Protein AF-A0A957IMZ0-F1 (afdb_monomer_lite)

pLDDT: mean 87.08, std 8.41, range [56.41, 96.19]

Foldseek 3Di:
DVVCVCVVVVVVCVVVVVVVVLLQQQDDPVCSVVVVVVVVVVVVVVVVVCVVPVVCCQPVPQLQLLAPPHPCVVPCCVPQNSDPCSSVVVVVVVVVVVVVVVVVVLCVDCCSVCVSVVGHTPVVVVVVVVVVVVPPPPPPDDDDD

Sequence (145 aa):
WAASAFFGNLLIPIINGSNQAIWQAKVAPDVQGRVFSVRRLIAWAVIPLANLLVIPLTDGWLEPAMREGGSLVNLFSWLVGNGPGAGIGILFVFCGMIASLVGLSGYLFAVIRNAETILPDHDELEQVQETAVADAPTESEPVPA

Structure (mmCIF, N/CA/C/O backbone):
data_AF-A0A957IMZ0-F1
#
_entry.id   AF-A0A957IMZ0-F1
#
loop_
_atom_site.group_PDB
_atom_site.id
_atom_site.type_symbol
_atom_site.label_atom_id
_atom_site.label_alt_id
_atom_site.label_comp_id
_atom_site.label_asym_id
_atom_site.label_entity_id
_atom_site.label_seq_id
_atom_site.pdbx_PDB_ins_code
_atom_site.Cartn_x
_atom_site.Cartn_y
_atom_site.Cartn_z
_atom_site.occupancy
_atom_site.B_iso_or_equiv
_atom_site.auth_seq_id
_atom_site.auth_comp_id
_atom_site.auth_asym_id
_atom_site.auth_atom_id
_atom_site.pdbx_PDB_model_num
ATOM 1 N N . TRP A 1 1 ? 2.169 15.137 -16.277 1.00 75.81 1 TRP A N 1
ATOM 2 C CA . TRP A 1 1 ? 2.790 14.747 -14.993 1.00 75.81 1 TRP A CA 1
ATOM 3 C C . TRP A 1 1 ? 2.184 15.490 -13.799 1.00 75.81 1 TRP A C 1
ATOM 5 O O . TRP A 1 1 ? 1.635 14.822 -12.936 1.00 75.81 1 TRP A O 1
ATOM 15 N N . ALA A 1 2 ? 2.168 16.832 -13.772 1.00 90.75 2 ALA A N 1
ATOM 16 C CA . ALA A 1 2 ? 1.652 17.609 -12.629 1.00 90.75 2 ALA A CA 1
ATOM 17 C C . ALA A 1 2 ? 0.210 17.259 -12.201 1.00 90.75 2 ALA A C 1
ATOM 19 O O . ALA A 1 2 ? -0.027 17.035 -11.021 1.00 90.75 2 ALA A O 1
ATOM 20 N N . ALA A 1 3 ? -0.734 17.126 -13.142 1.00 90.69 3 ALA A N 1
ATOM 21 C CA . ALA A 1 3 ? -2.108 16.719 -12.819 1.00 90.69 3 ALA A CA 1
ATOM 22 C C . ALA A 1 3 ? -2.170 15.324 -12.165 1.00 90.69 3 ALA A C 1
ATOM 24 O O . ALA A 1 3 ? -2.820 15.148 -11.143 1.00 90.69 3 ALA A O 1
ATOM 25 N N . SER A 1 4 ? -1.434 14.346 -12.704 1.00 85.50 4 SER A N 1
ATOM 26 C CA . SER A 1 4 ? -1.349 12.998 -12.122 1.00 85.50 4 SER A CA 1
ATOM 27 C C . SER A 1 4 ? -0.747 13.019 -10.718 1.00 85.50 4 SER A C 1
ATOM 29 O O . SER A 1 4 ? -1.244 12.326 -9.836 1.00 85.50 4 SER A O 1
ATOM 31 N N . ALA A 1 5 ? 0.301 13.818 -10.499 1.00 88.06 5 ALA A N 1
ATOM 32 C CA . ALA A 1 5 ? 0.910 13.979 -9.184 1.00 88.06 5 ALA A CA 1
ATOM 33 C C . ALA A 1 5 ? -0.056 14.651 -8.196 1.00 88.06 5 ALA A C 1
ATOM 35 O O . ALA A 1 5 ? -0.158 14.205 -7.056 1.00 88.06 5 ALA A O 1
ATOM 36 N N . PHE A 1 6 ? -0.801 15.669 -8.638 1.00 91.81 6 PHE A N 1
ATOM 37 C CA . PHE A 1 6 ? -1.812 16.349 -7.832 1.00 91.81 6 PHE A CA 1
ATOM 38 C C . PHE A 1 6 ? -2.916 15.385 -7.393 1.00 91.81 6 PHE A C 1
ATOM 40 O O . PHE A 1 6 ? -3.117 15.204 -6.197 1.00 91.81 6 PHE A O 1
ATOM 47 N N . PHE A 1 7 ? -3.581 14.709 -8.335 1.00 88.88 7 PHE A N 1
ATOM 48 C CA . PHE A 1 7 ? -4.665 13.781 -8.002 1.00 88.88 7 PHE A CA 1
ATOM 49 C C . PHE A 1 7 ? -4.175 12.577 -7.193 1.00 88.88 7 PHE A C 1
ATOM 51 O O . PHE A 1 7 ? -4.846 12.170 -6.248 1.00 88.88 7 PHE A O 1
ATOM 58 N N . GLY A 1 8 ? -2.985 12.051 -7.500 1.00 85.31 8 GLY A N 1
ATOM 59 C CA . GLY A 1 8 ? -2.383 10.963 -6.729 1.00 85.31 8 GLY A CA 1
ATOM 60 C C . GLY A 1 8 ? -2.105 11.347 -5.273 1.00 85.31 8 GLY A C 1
ATOM 61 O O . GLY A 1 8 ? -2.368 10.555 -4.373 1.00 85.31 8 GLY A O 1
ATOM 62 N N . ASN A 1 9 ? -1.632 12.571 -5.019 1.00 90.88 9 ASN A N 1
ATOM 63 C CA . ASN A 1 9 ? -1.333 13.033 -3.661 1.00 90.88 9 ASN A CA 1
ATOM 64 C C . ASN A 1 9 ? -2.552 13.592 -2.918 1.00 90.88 9 ASN A C 1
ATOM 66 O O . ASN A 1 9 ? -2.576 13.536 -1.693 1.00 90.88 9 ASN A O 1
ATOM 70 N N . LEU A 1 10 ? -3.572 14.087 -3.622 1.00 93.38 10 LEU A N 1
ATOM 71 C CA . LEU A 1 10 ? -4.793 14.626 -3.013 1.00 93.38 10 LEU A CA 1
ATOM 72 C C . LEU A 1 10 ? -5.558 13.565 -2.208 1.00 93.38 10 LEU A C 1
ATOM 74 O O . LEU A 1 10 ? -6.152 13.873 -1.178 1.00 93.38 10 LEU A O 1
ATOM 78 N N . LEU A 1 11 ? -5.531 12.310 -2.663 1.00 89.25 11 LEU A N 1
ATOM 79 C CA . LEU A 1 11 ? -6.255 11.213 -2.020 1.00 89.25 11 LEU A CA 1
ATOM 80 C C . LEU A 1 11 ? -5.576 10.716 -0.737 1.00 89.25 11 LEU A C 1
ATOM 82 O O . LEU A 1 11 ? -6.252 10.203 0.153 1.00 89.25 11 LEU A O 1
ATOM 86 N N . ILE A 1 12 ? -4.257 10.889 -0.609 1.00 90.00 12 ILE A N 1
ATOM 87 C CA . ILE A 1 12 ? -3.482 10.346 0.514 1.00 90.00 12 ILE A CA 1
ATOM 88 C C . ILE A 1 12 ? -3.948 10.924 1.867 1.00 90.00 12 ILE A C 1
ATOM 90 O O . ILE A 1 12 ? -4.218 10.133 2.774 1.00 90.00 12 ILE A O 1
ATOM 94 N N . PRO A 1 13 ? -4.098 12.255 2.047 1.00 91.94 13 PRO A N 1
ATOM 95 C CA . PRO A 1 13 ? -4.614 12.827 3.289 1.00 91.94 13 PRO A CA 1
ATOM 96 C C . PRO A 1 13 ? -6.032 12.372 3.626 1.00 91.94 13 PRO A C 1
ATOM 98 O O . PRO A 1 13 ? -6.312 12.120 4.792 1.00 91.94 13 PRO A O 1
ATOM 101 N N . ILE A 1 14 ? -6.905 12.236 2.622 1.00 92.12 14 ILE A N 1
ATOM 102 C CA . ILE A 1 14 ? -8.298 11.810 2.820 1.00 92.12 14 ILE A CA 1
ATOM 103 C C . ILE A 1 14 ? -8.318 10.385 3.377 1.00 92.12 14 ILE A C 1
ATOM 105 O O . ILE A 1 14 ? -8.883 10.142 4.440 1.00 92.12 14 ILE A O 1
ATOM 109 N N . ILE A 1 15 ? -7.614 9.463 2.715 1.00 90.06 15 ILE A N 1
ATOM 110 C CA . ILE A 1 15 ? -7.517 8.061 3.139 1.00 90.06 15 ILE A CA 1
ATOM 111 C C . ILE A 1 15 ? -6.906 7.965 4.541 1.00 90.06 15 ILE A C 1
ATOM 113 O O . ILE A 1 15 ? -7.432 7.267 5.407 1.00 90.06 15 ILE A O 1
ATOM 117 N N . ASN A 1 16 ? -5.806 8.679 4.790 1.00 91.06 16 ASN A N 1
ATOM 118 C CA . ASN A 1 16 ? -5.127 8.638 6.082 1.00 91.06 16 ASN A CA 1
ATOM 119 C C . ASN A 1 16 ? -5.953 9.278 7.204 1.00 91.06 16 ASN A C 1
ATOM 121 O O . ASN A 1 16 ? -5.904 8.792 8.332 1.00 91.06 16 ASN A O 1
ATOM 125 N N . GLY A 1 17 ? -6.702 10.343 6.916 1.00 93.12 17 GLY A N 1
ATOM 126 C CA . GLY A 1 17 ? -7.595 11.006 7.863 1.00 93.12 17 GLY A CA 1
ATOM 127 C C . GLY A 1 17 ? -8.751 10.100 8.271 1.00 93.12 17 GLY A C 1
ATOM 128 O O . GLY A 1 17 ? -8.908 9.820 9.456 1.00 93.12 17 GLY A O 1
ATOM 129 N N . SER A 1 18 ? -9.488 9.557 7.297 1.00 92.38 18 SER A N 1
ATOM 130 C CA . SER A 1 18 ? -10.587 8.618 7.555 1.00 92.38 18 SER A CA 1
ATOM 131 C C . SER A 1 18 ? -10.109 7.377 8.307 1.00 92.38 18 SER A C 1
ATOM 133 O O . SER A 1 18 ? -10.706 6.982 9.303 1.00 92.38 18 SER A O 1
ATOM 135 N N . ASN A 1 19 ? -8.981 6.794 7.892 1.00 90.44 19 ASN A N 1
ATOM 136 C CA . ASN A 1 19 ? -8.404 5.638 8.571 1.00 90.44 19 ASN A CA 1
ATOM 137 C C . ASN A 1 19 ? -7.974 5.986 10.008 1.00 90.44 19 ASN A C 1
ATOM 139 O O . ASN A 1 19 ? -8.129 5.178 10.911 1.00 90.44 19 ASN A O 1
ATOM 143 N N . GLN A 1 20 ? -7.439 7.181 10.270 1.00 91.56 20 GLN A N 1
ATOM 144 C CA . GLN A 1 20 ? -7.137 7.586 11.647 1.00 91.56 20 GLN A CA 1
ATOM 145 C C . GLN A 1 20 ? -8.400 7.751 12.497 1.00 91.56 20 GLN A C 1
ATOM 147 O O . GLN A 1 20 ? -8.417 7.233 13.609 1.00 91.56 20 GLN A O 1
ATOM 152 N N . ALA A 1 21 ? -9.447 8.389 11.967 1.00 92.25 21 ALA A N 1
ATOM 153 C CA . ALA A 1 21 ? -10.706 8.591 12.681 1.00 92.25 21 ALA A CA 1
ATOM 154 C C . ALA A 1 21 ? -11.373 7.260 13.068 1.00 92.25 21 ALA A C 1
ATOM 156 O O . ALA A 1 21 ? -11.718 7.073 14.230 1.00 92.25 21 ALA A O 1
ATOM 157 N N . ILE A 1 22 ? -11.453 6.300 12.138 1.00 90.06 22 ILE A N 1
ATOM 158 C CA . ILE A 1 22 ? -12.008 4.962 12.411 1.00 90.06 22 ILE A CA 1
ATOM 159 C C . ILE A 1 22 ? -11.239 4.283 13.550 1.00 90.06 22 ILE A C 1
ATOM 161 O O . ILE A 1 22 ? -11.831 3.783 14.500 1.00 90.06 22 ILE A O 1
ATOM 165 N N . TRP A 1 23 ? -9.904 4.282 13.493 1.00 89.25 23 TRP A N 1
ATOM 166 C CA . TRP A 1 23 ? -9.101 3.655 14.545 1.00 89.25 23 TRP A CA 1
ATOM 167 C C . TRP A 1 23 ? -9.232 4.360 15.899 1.00 89.25 23 TRP A C 1
ATOM 169 O O . TRP A 1 23 ? -9.151 3.690 16.921 1.00 89.25 23 TRP A O 1
ATOM 179 N N . GLN A 1 24 ? -9.430 5.678 15.926 1.00 90.81 24 GLN A N 1
ATOM 180 C CA . GLN A 1 24 ? -9.683 6.409 17.171 1.00 90.81 24 GLN A CA 1
ATOM 181 C C . GLN A 1 24 ? -11.064 6.088 17.752 1.00 90.81 24 GLN A C 1
ATOM 183 O O . GLN A 1 24 ? -11.168 5.913 18.959 1.00 90.81 24 GLN A O 1
ATOM 188 N N . ALA A 1 25 ? -12.093 5.949 16.912 1.00 90.00 25 ALA A N 1
ATOM 189 C CA . ALA A 1 25 ? -13.445 5.601 17.351 1.00 90.00 25 ALA A CA 1
ATOM 190 C C . ALA A 1 25 ? -13.552 4.157 17.879 1.00 90.00 25 ALA A C 1
ATOM 192 O O . ALA A 1 25 ? -14.295 3.885 18.819 1.00 90.00 25 ALA A O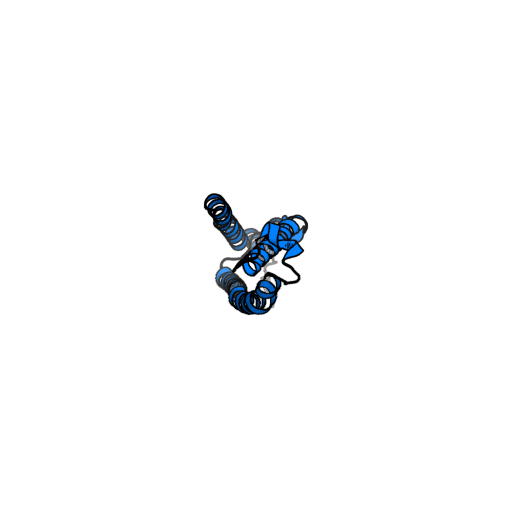 1
ATOM 193 N N . LYS A 1 26 ? -12.779 3.220 17.316 1.00 87.94 26 LYS A N 1
ATOM 194 C CA . LYS A 1 26 ? -12.850 1.796 17.693 1.00 87.94 26 LYS A CA 1
ATOM 195 C C . LYS A 1 26 ? -11.909 1.375 18.824 1.00 87.94 26 LYS A C 1
ATOM 197 O O . LYS A 1 26 ? -12.057 0.276 19.348 1.00 87.94 26 LYS A O 1
ATOM 202 N N . VAL A 1 27 ? -10.905 2.179 19.173 1.00 89.25 27 VAL A N 1
ATOM 203 C CA . VAL A 1 27 ? -9.889 1.798 20.167 1.00 89.25 27 VAL A CA 1
ATOM 204 C C . VAL A 1 27 ? -10.040 2.637 21.425 1.00 89.25 27 VAL A C 1
ATOM 206 O O . VAL A 1 27 ? -9.888 3.857 21.371 1.00 89.25 27 VAL A O 1
ATOM 209 N N . ALA A 1 28 ? 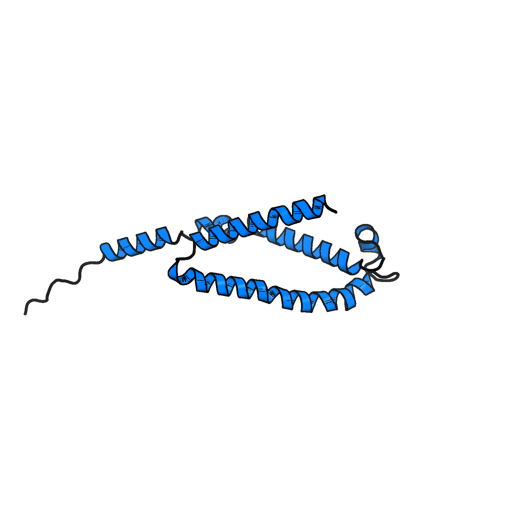-10.243 1.963 22.557 1.00 88.62 28 ALA A N 1
ATOM 210 C CA . ALA A 1 28 ? -10.366 2.601 23.861 1.00 88.62 28 ALA A CA 1
ATOM 211 C C . ALA A 1 28 ? -9.124 3.461 24.207 1.00 88.62 28 ALA A C 1
ATOM 213 O O . ALA A 1 28 ? -7.990 3.039 23.924 1.00 88.62 28 ALA A O 1
ATOM 214 N N . PRO A 1 29 ? -9.305 4.666 24.789 1.00 88.12 29 PRO A N 1
ATOM 215 C CA . PRO A 1 29 ? -8.236 5.646 25.006 1.00 88.12 29 PRO A CA 1
ATOM 216 C C . PRO A 1 29 ? -7.026 5.115 25.785 1.00 88.12 29 PRO A C 1
ATOM 218 O O . PRO A 1 29 ? -5.890 5.512 25.516 1.00 88.12 29 PRO A O 1
ATOM 221 N N . ASP A 1 30 ? -7.251 4.190 26.714 1.00 89.94 30 ASP A N 1
ATOM 222 C CA . ASP A 1 30 ? -6.245 3.579 27.586 1.00 89.94 30 ASP A CA 1
ATOM 223 C C . ASP A 1 30 ? -5.229 2.701 26.828 1.00 89.94 30 ASP A C 1
ATOM 225 O O . ASP A 1 30 ? -4.057 2.616 27.212 1.00 89.94 30 ASP A O 1
ATOM 229 N N . VAL A 1 31 ? -5.634 2.094 25.707 1.00 91.12 31 VAL A N 1
ATOM 230 C CA . VAL A 1 31 ? -4.776 1.220 24.886 1.00 91.12 31 VAL A CA 1
ATOM 231 C C . VAL A 1 31 ? -4.368 1.823 23.542 1.00 91.12 31 VAL A C 1
ATOM 233 O O . VAL A 1 31 ? -3.529 1.232 22.847 1.00 91.12 31 VAL A O 1
ATOM 236 N N . GLN A 1 32 ? -4.865 3.012 23.184 1.00 88.62 32 GLN A N 1
ATOM 237 C CA . GLN A 1 32 ? -4.558 3.669 21.904 1.00 88.62 32 GLN A CA 1
ATOM 238 C C . GLN A 1 32 ? -3.050 3.751 21.638 1.00 88.62 32 GLN A C 1
ATOM 240 O O . GLN A 1 32 ? -2.586 3.320 20.579 1.00 88.62 32 GLN A O 1
ATOM 245 N N . GLY A 1 33 ? -2.252 4.208 22.609 1.00 92.75 33 GLY A N 1
ATOM 246 C CA . GLY A 1 33 ? -0.800 4.344 22.440 1.00 92.75 33 GLY A CA 1
ATOM 247 C C . GLY A 1 33 ? -0.109 3.043 22.005 1.00 92.75 33 GLY A C 1
ATOM 248 O O . GLY A 1 33 ? 0.775 3.063 21.143 1.00 92.75 33 GLY A O 1
ATOM 249 N N . ARG A 1 34 ? -0.553 1.892 22.526 1.00 94.88 34 ARG A N 1
ATOM 250 C CA . ARG A 1 34 ? -0.016 0.567 22.168 1.00 94.88 34 ARG A CA 1
ATOM 251 C C . ARG A 1 34 ? -0.472 0.142 20.774 1.00 94.88 34 ARG A C 1
ATOM 253 O O . ARG A 1 34 ? 0.360 -0.278 19.969 1.00 94.88 34 ARG A O 1
ATOM 260 N N . VAL A 1 35 ? -1.761 0.294 20.471 1.00 92.81 35 VAL A N 1
ATOM 261 C CA . VAL A 1 35 ? -2.344 -0.096 19.176 1.00 92.81 35 VAL A CA 1
ATOM 262 C C . VAL A 1 35 ? -1.741 0.717 18.028 1.00 92.81 35 VAL A C 1
ATOM 264 O O . VAL A 1 35 ? -1.273 0.143 17.040 1.00 92.81 35 VAL A O 1
ATOM 267 N N . PHE A 1 36 ? -1.659 2.042 18.172 1.00 93.12 36 PHE A N 1
ATOM 268 C CA . PHE A 1 36 ? -1.066 2.908 17.151 1.00 93.12 36 PHE A CA 1
ATOM 269 C C . PHE A 1 36 ? 0.431 2.641 16.962 1.00 93.12 36 PHE A C 1
ATOM 271 O O . PHE A 1 36 ? 0.900 2.635 15.822 1.00 93.12 36 PHE A O 1
ATOM 278 N N . SER A 1 37 ? 1.175 2.354 18.035 1.00 95.06 37 SER A N 1
ATOM 279 C CA . SER A 1 37 ? 2.608 2.034 17.944 1.00 95.06 37 SER A CA 1
ATOM 280 C C . SER A 1 37 ? 2.865 0.740 17.170 1.00 95.06 37 SER A C 1
ATOM 282 O O . SER A 1 37 ? 3.712 0.720 16.276 1.00 95.06 37 SER A O 1
ATOM 284 N N . VAL A 1 38 ? 2.104 -0.326 17.444 1.00 95.94 38 VAL A N 1
ATOM 285 C CA . VAL A 1 38 ? 2.223 -1.601 16.714 1.00 95.94 38 VAL A CA 1
ATOM 286 C C . VAL A 1 38 ? 1.833 -1.425 15.248 1.00 95.94 38 VAL A C 1
ATOM 288 O O . VAL A 1 38 ? 2.573 -1.843 14.358 1.00 95.94 38 VAL A O 1
ATOM 291 N N . ARG A 1 39 ? 0.719 -0.736 14.973 1.00 93.25 39 ARG A N 1
ATOM 292 C CA . ARG A 1 39 ? 0.291 -0.423 13.603 1.00 93.25 39 ARG A CA 1
ATOM 293 C C . ARG A 1 39 ? 1.371 0.344 12.837 1.00 93.25 39 ARG A C 1
ATOM 295 O O . ARG A 1 39 ? 1.655 0.027 11.682 1.00 93.25 39 ARG A O 1
ATOM 302 N N . ARG A 1 40 ? 1.978 1.349 13.474 1.00 93.38 40 ARG A N 1
ATOM 303 C CA . ARG A 1 40 ? 3.059 2.152 12.892 1.00 93.38 40 ARG A CA 1
ATOM 304 C C . ARG A 1 40 ? 4.285 1.297 12.592 1.00 93.38 40 ARG A C 1
ATOM 306 O O . ARG A 1 40 ? 4.823 1.406 11.494 1.00 93.38 40 ARG A O 1
ATOM 313 N N . LEU A 1 41 ? 4.689 0.447 13.535 1.00 96.19 41 LEU A N 1
ATOM 314 C CA . LEU A 1 41 ? 5.821 -0.462 13.376 1.00 96.19 41 LEU A CA 1
ATOM 315 C C . LEU A 1 41 ? 5.619 -1.389 12.176 1.00 96.19 41 LEU A C 1
ATOM 317 O O . LEU A 1 41 ? 6.503 -1.475 11.329 1.00 96.19 41 LEU A O 1
ATOM 321 N N . ILE A 1 42 ? 4.446 -2.020 12.067 1.00 94.50 42 ILE A N 1
ATOM 322 C CA . ILE A 1 42 ? 4.111 -2.896 10.936 1.00 94.50 42 ILE A C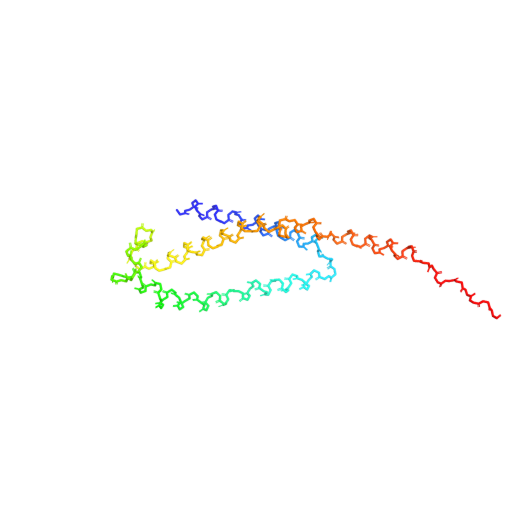A 1
ATOM 323 C C . ILE A 1 42 ? 4.191 -2.113 9.624 1.00 94.50 42 ILE A C 1
ATOM 325 O O . ILE A 1 42 ? 4.861 -2.551 8.694 1.00 94.50 42 ILE A O 1
ATOM 329 N N . ALA A 1 43 ? 3.572 -0.930 9.556 1.00 91.94 43 ALA A N 1
ATOM 330 C CA . ALA A 1 43 ? 3.593 -0.105 8.349 1.00 91.94 43 ALA A CA 1
ATOM 331 C C . ALA A 1 43 ? 5.021 0.289 7.929 1.00 91.94 43 ALA A C 1
ATOM 333 O O . ALA A 1 43 ? 5.341 0.293 6.742 1.00 91.94 43 ALA A O 1
ATOM 334 N N . TRP A 1 44 ? 5.891 0.603 8.889 1.00 94.25 44 TRP A N 1
ATOM 335 C CA . TRP A 1 44 ? 7.266 1.026 8.613 1.00 94.25 44 TRP A CA 1
ATOM 336 C C . TRP A 1 44 ? 8.192 -0.147 8.293 1.00 94.25 44 TRP A C 1
ATOM 338 O O . TRP A 1 44 ? 9.106 0.020 7.491 1.00 94.25 44 TRP A O 1
ATOM 348 N N . ALA A 1 45 ? 7.934 -1.336 8.841 1.00 95.38 45 ALA A N 1
ATOM 349 C CA . ALA A 1 45 ? 8.686 -2.551 8.532 1.00 95.38 45 ALA A CA 1
ATOM 350 C C . ALA A 1 45 ? 8.526 -2.996 7.066 1.00 95.38 45 ALA A C 1
ATOM 352 O O . ALA A 1 45 ? 9.413 -3.650 6.521 1.00 95.38 45 ALA A O 1
ATOM 353 N N . VAL A 1 46 ? 7.439 -2.599 6.397 1.00 95.00 46 VAL A N 1
ATOM 354 C CA . VAL A 1 46 ? 7.221 -2.894 4.972 1.00 95.00 46 VAL A CA 1
ATOM 355 C C . VAL A 1 46 ? 8.208 -2.142 4.072 1.00 95.00 46 VAL A C 1
ATOM 357 O O . VAL A 1 46 ? 8.610 -2.677 3.045 1.00 95.00 46 VAL A O 1
ATOM 360 N N . ILE A 1 47 ? 8.651 -0.938 4.451 1.00 93.75 47 ILE A N 1
ATOM 361 C CA . ILE A 1 47 ? 9.561 -0.112 3.636 1.00 93.75 47 ILE A CA 1
ATOM 362 C C . ILE A 1 47 ? 10.905 -0.813 3.358 1.00 93.75 47 ILE A C 1
ATOM 364 O O . ILE A 1 47 ? 11.262 -0.949 2.186 1.00 93.75 47 ILE A O 1
ATOM 368 N N . PRO A 1 48 ? 11.671 -1.280 4.366 1.00 95.06 48 PRO A N 1
ATOM 369 C CA . PRO A 1 48 ? 12.934 -1.964 4.106 1.00 95.06 48 PRO A CA 1
ATOM 370 C C . PRO A 1 48 ? 12.736 -3.275 3.340 1.00 95.06 48 PRO A C 1
ATOM 372 O O . PRO A 1 48 ? 13.557 -3.592 2.486 1.00 95.06 48 PRO A O 1
ATOM 375 N N . LEU A 1 49 ? 11.640 -4.004 3.580 1.00 95.38 49 LEU A N 1
ATOM 376 C CA . LEU A 1 49 ? 11.311 -5.215 2.820 1.00 95.38 49 LEU A CA 1
ATOM 377 C C . LEU A 1 49 ? 11.046 -4.901 1.345 1.00 95.38 49 LEU A C 1
ATOM 379 O O . LEU A 1 49 ? 11.577 -5.577 0.467 1.00 95.38 49 LEU A O 1
ATOM 383 N N . ALA A 1 50 ? 10.272 -3.851 1.068 1.00 93.50 50 ALA A N 1
ATOM 384 C CA . ALA A 1 50 ? 10.020 -3.391 -0.289 1.00 93.50 50 ALA A CA 1
ATOM 385 C C . ALA A 1 50 ? 11.330 -2.988 -0.976 1.00 93.50 50 ALA A C 1
ATOM 387 O O . ALA A 1 50 ? 11.597 -3.454 -2.077 1.00 93.50 50 ALA A O 1
ATOM 388 N N . ASN A 1 51 ? 12.186 -2.209 -0.312 1.00 92.38 51 ASN A N 1
ATOM 389 C CA . ASN A 1 51 ? 13.479 -1.805 -0.872 1.00 92.38 51 ASN A CA 1
ATOM 390 C C . ASN A 1 51 ? 14.397 -3.004 -1.149 1.00 92.38 51 ASN A C 1
ATOM 392 O O . ASN A 1 51 ? 15.045 -3.046 -2.194 1.00 92.38 51 ASN A O 1
ATOM 396 N N . LEU A 1 52 ? 14.420 -3.993 -0.249 1.00 95.12 52 LEU A N 1
ATOM 397 C CA . LEU A 1 52 ? 15.209 -5.214 -0.416 1.00 95.12 52 LEU A CA 1
ATOM 398 C C . LEU A 1 52 ? 14.770 -6.024 -1.643 1.00 95.12 52 LEU A C 1
ATOM 400 O O . LEU A 1 52 ? 15.609 -6.645 -2.286 1.00 95.12 52 LEU A O 1
ATOM 404 N N . LEU A 1 53 ? 13.476 -6.019 -1.968 1.00 93.81 53 LEU A N 1
ATOM 405 C CA . LEU A 1 53 ? 12.928 -6.739 -3.120 1.00 93.81 53 LEU A CA 1
ATOM 406 C C . LEU A 1 53 ? 13.011 -5.931 -4.417 1.00 93.81 53 LEU A C 1
ATOM 408 O O . LEU A 1 53 ? 13.318 -6.491 -5.466 1.00 93.81 53 LEU A O 1
ATOM 412 N N . VAL A 1 54 ? 12.740 -4.627 -4.358 1.00 93.69 54 VAL A N 1
ATOM 413 C CA . VAL A 1 54 ? 12.645 -3.762 -5.539 1.00 93.69 54 VAL A CA 1
ATOM 414 C C . VAL A 1 54 ? 13.988 -3.647 -6.246 1.00 93.69 54 VAL A C 1
ATOM 416 O O . VAL A 1 54 ? 14.027 -3.869 -7.446 1.00 93.69 54 VAL A O 1
ATOM 419 N N . ILE A 1 55 ? 15.078 -3.371 -5.526 1.00 91.50 55 ILE A N 1
ATOM 420 C CA . ILE A 1 55 ? 16.404 -3.144 -6.127 1.00 91.50 55 ILE A CA 1
ATOM 421 C C . ILE A 1 55 ? 16.890 -4.343 -6.969 1.00 91.50 55 ILE A C 1
ATOM 423 O O . ILE A 1 55 ? 17.189 -4.161 -8.150 1.00 91.50 55 ILE A O 1
ATOM 427 N N . PRO A 1 56 ? 16.956 -5.584 -6.442 1.00 93.00 56 PRO A N 1
ATOM 428 C CA . PRO A 1 56 ? 17.390 -6.722 -7.252 1.00 93.00 56 PRO A CA 1
ATOM 429 C C . PRO A 1 56 ? 16.396 -7.055 -8.370 1.00 93.00 56 PRO A C 1
ATOM 431 O O . PRO A 1 56 ? 16.810 -7.511 -9.436 1.00 93.00 56 PRO A O 1
ATOM 434 N N . LEU A 1 57 ? 15.097 -6.818 -8.159 1.00 93.25 57 LEU A N 1
ATOM 435 C CA . LEU A 1 57 ? 14.078 -7.048 -9.179 1.00 93.25 57 LEU A CA 1
ATOM 436 C C . LEU A 1 57 ? 14.214 -6.064 -10.349 1.00 93.25 57 LEU A C 1
ATOM 438 O O . LEU A 1 57 ? 14.114 -6.482 -11.505 1.00 93.25 57 LEU A O 1
ATOM 442 N N . THR A 1 58 ? 14.451 -4.778 -10.069 1.00 92.25 58 THR A N 1
ATOM 443 C CA . THR A 1 58 ? 14.637 -3.756 -11.103 1.00 92.25 58 THR A CA 1
ATOM 444 C C . THR A 1 58 ? 15.942 -3.976 -11.840 1.00 92.25 58 THR A C 1
ATOM 446 O O . THR A 1 58 ? 15.924 -4.180 -13.052 1.00 92.25 58 THR A O 1
ATOM 449 N N . ASP A 1 59 ? 17.059 -4.012 -11.121 1.00 90.06 59 ASP A N 1
ATOM 450 C CA . ASP A 1 59 ? 18.385 -3.945 -11.735 1.00 90.06 59 ASP A CA 1
ATOM 451 C C . ASP A 1 59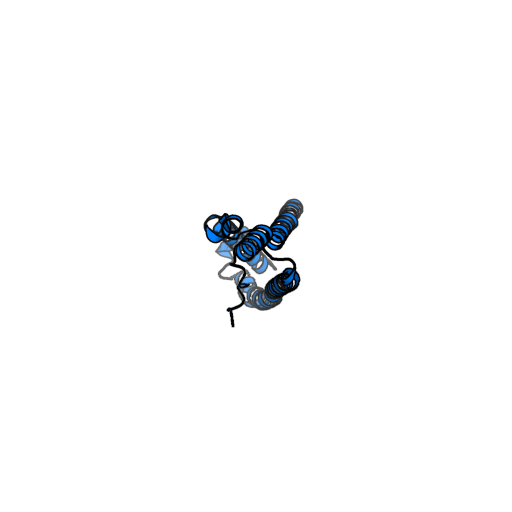 ? 18.817 -5.303 -12.304 1.00 90.06 59 ASP A C 1
ATOM 453 O O . ASP A 1 59 ? 19.535 -5.370 -13.303 1.00 90.06 59 ASP A O 1
ATOM 457 N N . GLY A 1 60 ? 18.363 -6.395 -11.681 1.00 88.81 60 GLY A N 1
ATOM 458 C CA . GLY A 1 60 ? 18.740 -7.757 -12.043 1.00 88.81 60 GLY A CA 1
ATOM 459 C C . GLY A 1 60 ? 17.834 -8.421 -13.078 1.00 88.81 60 GLY A C 1
ATOM 460 O O . GLY A 1 60 ? 18.313 -9.268 -13.830 1.00 88.81 60 GLY A O 1
ATOM 461 N N . TRP A 1 61 ? 16.545 -8.063 -13.144 1.00 90.44 61 TRP A N 1
ATOM 462 C CA . TRP A 1 61 ? 15.584 -8.758 -14.012 1.00 90.44 61 TRP A CA 1
ATOM 463 C C . TRP A 1 61 ? 14.810 -7.832 -14.949 1.00 90.44 61 TRP A C 1
ATOM 465 O O . TRP A 1 61 ? 14.872 -8.023 -16.164 1.00 90.44 61 TRP A O 1
ATOM 475 N N . LEU A 1 62 ? 14.117 -6.819 -14.422 1.00 93.06 62 LEU A N 1
ATOM 476 C CA . LEU A 1 62 ? 13.240 -5.967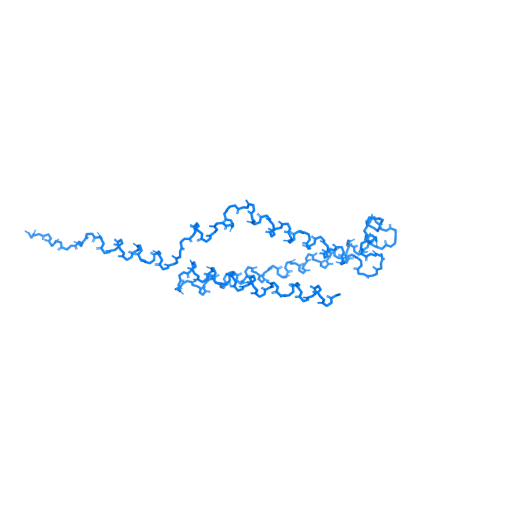 -15.232 1.00 93.06 62 LEU A CA 1
ATOM 477 C C . LEU A 1 62 ? 14.016 -5.104 -16.225 1.00 93.06 62 LEU A C 1
ATOM 479 O O . LEU A 1 62 ? 13.647 -5.035 -17.395 1.00 93.06 62 LEU A O 1
ATOM 483 N N . GLU A 1 63 ? 15.090 -4.460 -15.776 1.00 91.94 63 GLU A N 1
ATOM 484 C CA . GLU A 1 63 ? 15.874 -3.567 -16.621 1.00 91.94 63 GLU A CA 1
ATOM 485 C C . GLU A 1 63 ? 16.595 -4.337 -17.744 1.00 91.94 63 GLU A C 1
ATOM 487 O O . GLU A 1 63 ? 16.464 -3.938 -18.902 1.00 91.94 63 GLU A O 1
ATOM 492 N N . PRO A 1 64 ? 17.268 -5.483 -17.494 1.00 90.56 64 PRO A N 1
ATOM 493 C CA . PRO A 1 64 ? 17.811 -6.312 -18.571 1.00 90.56 64 PRO A CA 1
ATOM 494 C C . PRO A 1 64 ? 16.741 -6.865 -19.520 1.00 90.56 64 PRO A C 1
ATOM 496 O O . PRO A 1 64 ? 16.963 -6.900 -20.728 1.00 90.56 64 PRO A O 1
ATOM 499 N N . ALA A 1 65 ? 15.572 -7.265 -19.005 1.00 90.38 65 ALA A N 1
ATOM 500 C CA . ALA A 1 65 ? 14.483 -7.797 -19.827 1.00 90.38 65 ALA A CA 1
ATOM 501 C C . ALA A 1 65 ? 13.832 -6.744 -20.745 1.00 90.38 65 ALA A C 1
ATOM 503 O O . ALA A 1 65 ? 13.182 -7.118 -21.726 1.00 90.38 65 ALA A O 1
ATOM 504 N N . MET A 1 66 ? 14.023 -5.457 -20.435 1.00 92.69 66 MET A N 1
ATOM 505 C CA . MET A 1 66 ? 13.512 -4.308 -21.188 1.00 92.69 66 MET A CA 1
ATOM 506 C C . MET A 1 66 ? 14.539 -3.624 -22.098 1.00 92.69 66 MET A C 1
ATOM 508 O O . MET A 1 66 ? 14.189 -2.683 -22.812 1.00 92.69 66 MET A O 1
ATOM 512 N N . ARG A 1 67 ? 15.789 -4.097 -22.121 1.00 87.38 67 ARG A N 1
ATOM 513 C CA . ARG A 1 67 ? 16.796 -3.652 -23.096 1.00 87.38 67 ARG A CA 1
ATOM 514 C C . ARG A 1 67 ? 16.585 -4.316 -24.450 1.00 87.38 67 ARG A C 1
ATOM 516 O O . ARG A 1 67 ? 15.997 -5.390 -24.532 1.00 87.38 67 ARG A O 1
ATOM 523 N N . GLU A 1 68 ? 17.101 -3.696 -25.509 1.00 81.50 68 GLU A N 1
ATOM 524 C CA . GLU A 1 68 ? 17.045 -4.236 -26.872 1.00 81.50 68 GLU A CA 1
ATOM 525 C C . GLU A 1 68 ? 17.474 -5.716 -26.923 1.00 81.50 68 GLU A C 1
ATOM 527 O O . GLU A 1 68 ? 18.538 -6.088 -26.432 1.00 81.50 68 GLU A O 1
ATOM 532 N N . GLY A 1 69 ? 16.611 -6.571 -27.485 1.00 81.75 69 GLY A N 1
ATOM 533 C CA . GLY A 1 69 ? 16.796 -8.030 -27.513 1.00 81.75 69 GLY A CA 1
ATOM 534 C C . GLY A 1 69 ? 16.254 -8.789 -26.291 1.00 81.75 69 GLY A C 1
ATOM 535 O O . GLY A 1 69 ? 16.271 -10.018 -26.286 1.00 81.75 69 GLY A O 1
ATOM 536 N N . GLY A 1 70 ? 15.746 -8.087 -25.275 1.00 84.62 70 GLY A N 1
ATOM 537 C CA . GLY A 1 70 ? 15.099 -8.662 -24.095 1.00 84.62 70 GLY A CA 1
ATOM 538 C C . GLY A 1 70 ? 13.706 -9.237 -24.383 1.00 84.62 70 GLY A C 1
ATOM 539 O O . GLY A 1 70 ? 13.015 -8.828 -25.319 1.00 84.62 70 GLY A O 1
ATOM 540 N N . SER A 1 71 ? 13.265 -10.191 -23.559 1.00 86.75 71 SER A N 1
ATOM 541 C CA . SER A 1 71 ? 12.000 -10.913 -23.765 1.00 86.75 71 SER A CA 1
ATOM 542 C C . SER A 1 71 ? 10.746 -10.057 -23.561 1.00 86.75 71 SER A C 1
ATOM 544 O O . SER A 1 71 ? 9.698 -10.380 -24.119 1.00 86.75 71 SER A O 1
ATOM 546 N N . LEU A 1 72 ? 10.832 -8.978 -22.774 1.00 87.62 72 LEU A N 1
ATOM 547 C CA . LEU A 1 72 ? 9.682 -8.141 -22.409 1.00 87.62 72 LEU A CA 1
ATOM 548 C C . LEU A 1 72 ? 9.515 -6.913 -23.314 1.00 87.62 72 LEU A C 1
ATOM 550 O O . LEU A 1 72 ? 8.421 -6.348 -23.378 1.00 87.62 72 LEU A O 1
ATOM 554 N N . VAL A 1 73 ? 10.553 -6.539 -24.069 1.00 89.25 73 VAL A N 1
ATOM 555 C CA . VAL A 1 73 ? 10.542 -5.353 -24.941 1.00 89.25 73 VAL A CA 1
ATOM 556 C C . VAL A 1 73 ? 9.409 -5.397 -25.949 1.00 89.25 73 VAL A C 1
ATOM 558 O O . VAL A 1 73 ? 8.671 -4.426 -26.083 1.00 89.25 73 VAL A O 1
ATOM 561 N N . ASN A 1 74 ? 9.206 -6.522 -26.630 1.00 88.62 74 ASN A N 1
ATOM 562 C CA . ASN A 1 74 ? 8.171 -6.610 -27.662 1.00 88.62 74 ASN A CA 1
ATOM 563 C C . ASN A 1 74 ? 6.752 -6.443 -27.094 1.00 88.62 74 ASN A C 1
ATOM 565 O O . ASN A 1 74 ? 5.862 -5.992 -27.806 1.00 88.62 74 ASN A O 1
ATOM 569 N N . LEU A 1 75 ? 6.543 -6.780 -25.817 1.00 90.31 75 LEU A N 1
ATOM 570 C CA . LEU A 1 75 ? 5.230 -6.715 -25.179 1.00 90.31 75 LEU A CA 1
ATOM 571 C C . LEU A 1 75 ? 4.941 -5.344 -24.552 1.00 90.31 75 LEU A C 1
ATOM 573 O O . LEU A 1 75 ? 3.802 -4.881 -24.593 1.00 90.31 75 LEU A O 1
ATOM 577 N N . PHE A 1 76 ? 5.958 -4.690 -23.988 1.00 92.44 76 PHE A N 1
ATOM 578 C CA . PHE A 1 76 ? 5.771 -3.497 -23.155 1.00 92.44 76 PHE A CA 1
ATOM 579 C C . PHE A 1 76 ? 6.471 -2.233 -23.665 1.00 92.44 76 PHE A C 1
ATOM 581 O O . PHE A 1 76 ? 6.250 -1.156 -23.107 1.00 92.44 76 PHE A O 1
ATOM 588 N N . SER A 1 77 ? 7.259 -2.314 -24.742 1.00 89.06 77 SER A N 1
ATOM 589 C CA . SER A 1 77 ? 7.922 -1.137 -25.329 1.00 89.06 77 SER A CA 1
ATOM 590 C C . SER A 1 77 ? 6.943 -0.053 -25.773 1.00 89.06 77 SER A C 1
ATOM 592 O O . SER A 1 77 ? 7.253 1.125 -25.649 1.00 89.06 77 SER A O 1
ATOM 594 N N . TRP A 1 78 ? 5.739 -0.416 -26.222 1.00 92.25 78 TRP A N 1
ATOM 595 C CA . TRP A 1 78 ? 4.710 0.560 -26.594 1.00 92.25 78 TRP A CA 1
ATOM 596 C C . TRP A 1 78 ? 4.157 1.343 -25.390 1.00 92.25 78 TRP A C 1
ATOM 598 O O . TRP A 1 78 ? 3.638 2.442 -25.565 1.00 92.25 78 TRP A O 1
ATOM 608 N N . LEU A 1 79 ? 4.255 0.780 -24.180 1.00 91.31 79 LEU A N 1
ATOM 609 C CA . LEU A 1 79 ? 3.688 1.355 -22.961 1.00 91.31 79 LEU A CA 1
ATOM 610 C C . LEU A 1 79 ? 4.712 2.192 -22.188 1.00 91.31 79 LEU A C 1
ATOM 612 O O . LEU A 1 79 ? 4.381 3.268 -21.697 1.00 91.31 79 LEU A O 1
ATOM 616 N N . VAL A 1 80 ? 5.941 1.685 -22.060 1.00 90.69 80 VAL A N 1
ATOM 617 C CA . VAL A 1 80 ? 6.982 2.277 -21.198 1.00 90.69 80 VAL A CA 1
ATOM 618 C C . VAL A 1 80 ? 8.237 2.682 -21.986 1.00 90.69 80 VAL A C 1
ATOM 620 O O . VAL A 1 80 ? 9.100 3.390 -21.472 1.00 90.69 80 VAL A O 1
ATOM 623 N N . GLY A 1 81 ? 8.338 2.294 -23.257 1.00 88.44 81 GLY A N 1
ATOM 624 C CA . GLY A 1 81 ? 9.553 2.447 -24.054 1.00 88.44 81 GLY A CA 1
ATOM 625 C C . GLY A 1 81 ? 10.559 1.316 -23.822 1.00 88.44 81 GLY A C 1
ATOM 626 O O . GLY A 1 81 ? 10.278 0.328 -23.147 1.00 88.44 81 GLY A O 1
ATOM 627 N N . ASN A 1 82 ? 11.739 1.458 -24.418 1.00 87.38 82 ASN A N 1
ATOM 628 C CA . ASN A 1 82 ? 12.850 0.495 -24.383 1.00 87.38 82 ASN A CA 1
ATOM 629 C C . ASN A 1 82 ? 14.190 1.142 -23.963 1.00 87.38 82 ASN A C 1
ATOM 631 O O . ASN A 1 82 ? 15.255 0.553 -24.137 1.00 87.38 82 ASN A O 1
ATOM 635 N N . GLY A 1 83 ? 14.138 2.370 -23.436 1.00 85.69 83 GLY A N 1
ATOM 636 C CA . GLY A 1 83 ? 15.302 3.106 -22.943 1.00 85.69 83 GLY A CA 1
ATOM 637 C C . GLY A 1 83 ? 15.613 2.839 -21.462 1.00 85.69 83 GLY A C 1
ATOM 638 O O . GLY A 1 83 ? 14.889 2.096 -20.797 1.00 85.69 83 GLY A O 1
ATOM 639 N N . PRO A 1 84 ? 16.668 3.473 -20.919 1.00 87.19 84 PRO A N 1
ATOM 640 C CA . PRO A 1 84 ? 16.995 3.390 -19.497 1.00 87.19 84 PRO A CA 1
ATOM 641 C C . PRO A 1 84 ? 15.813 3.809 -18.610 1.00 87.19 84 PRO A C 1
ATOM 643 O O . PRO A 1 84 ? 15.201 4.855 -18.830 1.00 87.19 84 PRO A O 1
ATOM 646 N N . GLY A 1 85 ? 15.503 3.000 -17.601 1.00 87.56 85 GLY A N 1
ATOM 647 C CA . GLY A 1 85 ? 14.367 3.167 -16.696 1.00 87.56 85 GLY A CA 1
ATOM 648 C C . GLY A 1 85 ? 13.074 2.494 -17.168 1.00 87.56 85 GLY A C 1
ATOM 649 O O . GLY A 1 85 ? 12.066 2.571 -16.460 1.00 87.56 85 GLY A O 1
ATOM 650 N N . ALA A 1 86 ? 13.069 1.814 -18.321 1.00 91.62 86 ALA A N 1
ATOM 651 C CA . ALA A 1 86 ? 11.888 1.104 -18.812 1.00 91.62 86 ALA A CA 1
ATOM 652 C C . ALA A 1 86 ? 11.458 -0.047 -17.882 1.00 91.62 86 ALA A C 1
ATOM 654 O O . ALA A 1 86 ? 10.259 -0.273 -17.694 1.00 91.62 86 ALA A O 1
ATOM 655 N N . GLY A 1 87 ? 12.404 -0.730 -17.227 1.00 91.25 87 GLY A N 1
ATOM 656 C CA . GLY A 1 87 ? 12.093 -1.751 -16.226 1.00 91.25 87 GLY A CA 1
ATOM 657 C C . GLY A 1 87 ? 11.372 -1.164 -15.010 1.00 91.25 87 GLY A C 1
ATOM 658 O O . GLY A 1 87 ? 10.373 -1.716 -14.543 1.00 91.25 87 GLY A O 1
ATOM 659 N N . ILE A 1 88 ? 11.814 0.009 -14.547 1.00 92.81 88 ILE A N 1
ATOM 660 C CA . ILE A 1 88 ? 11.181 0.743 -13.439 1.00 92.81 88 ILE A CA 1
ATOM 661 C C . ILE A 1 88 ? 9.760 1.182 -13.815 1.00 92.81 88 ILE A C 1
ATOM 663 O O . ILE A 1 88 ? 8.839 1.061 -13.007 1.00 92.81 88 ILE A O 1
ATOM 667 N N . GLY A 1 89 ? 9.543 1.662 -15.040 1.00 91.81 89 GLY A N 1
ATOM 668 C CA . GLY A 1 89 ? 8.205 2.073 -15.463 1.00 91.81 89 GLY A CA 1
ATOM 669 C C . GLY A 1 89 ? 7.212 0.904 -15.525 1.00 91.81 89 GLY A C 1
ATOM 670 O O . GLY A 1 89 ? 6.073 1.058 -15.083 1.00 91.81 89 GLY A O 1
ATOM 671 N N . ILE A 1 90 ? 7.641 -0.289 -15.957 1.00 93.31 90 ILE A N 1
ATOM 672 C CA . ILE A 1 90 ? 6.807 -1.503 -15.883 1.00 93.31 90 ILE A CA 1
ATOM 673 C C . ILE A 1 90 ? 6.477 -1.856 -14.436 1.00 93.31 90 ILE A C 1
ATOM 675 O O . ILE A 1 90 ? 5.322 -2.164 -14.132 1.00 93.31 90 ILE A O 1
ATOM 679 N N . LEU A 1 91 ? 7.458 -1.775 -13.534 1.00 93.62 91 LEU A N 1
ATOM 680 C CA . LEU A 1 91 ? 7.226 -2.012 -12.112 1.00 93.62 91 LEU A CA 1
ATOM 681 C C . LEU A 1 91 ? 6.128 -1.087 -11.570 1.00 93.62 91 LEU A C 1
ATOM 683 O O . LEU A 1 91 ? 5.214 -1.561 -10.900 1.00 93.62 91 LEU A O 1
ATOM 687 N N . PHE A 1 92 ? 6.162 0.208 -11.902 1.00 91.62 92 PHE A N 1
ATOM 688 C CA . PHE A 1 92 ? 5.114 1.153 -11.502 1.00 91.62 92 PHE A CA 1
ATOM 689 C C . PHE A 1 92 ? 3.733 0.781 -12.051 1.00 91.62 92 PHE A C 1
ATOM 691 O O . PHE A 1 92 ? 2.751 0.880 -11.313 1.00 91.62 92 PHE A O 1
ATOM 698 N N . VAL A 1 93 ? 3.643 0.324 -13.304 1.00 93.25 93 VAL A N 1
ATOM 699 C CA . VAL A 1 93 ? 2.374 -0.118 -13.907 1.00 93.25 93 VAL A CA 1
ATOM 700 C C . VAL A 1 93 ? 1.796 -1.312 -13.144 1.00 93.25 93 VAL A C 1
ATOM 702 O O . VAL A 1 93 ? 0.635 -1.271 -12.731 1.00 93.25 93 VAL A O 1
ATOM 705 N N . PHE A 1 94 ? 2.594 -2.354 -12.901 1.00 94.06 94 PHE A N 1
ATOM 706 C CA . PHE A 1 94 ? 2.129 -3.542 -12.179 1.00 94.06 94 PHE A CA 1
ATOM 707 C C . PHE A 1 94 ? 1.813 -3.247 -10.711 1.00 94.06 94 PHE A C 1
ATOM 709 O O . PHE A 1 94 ? 0.765 -3.669 -10.225 1.00 94.06 94 PHE A O 1
ATOM 716 N N . CYS A 1 95 ? 2.654 -2.479 -10.014 1.00 93.44 95 CYS A N 1
ATOM 717 C CA . CYS A 1 95 ? 2.383 -2.053 -8.640 1.00 93.44 95 CYS A CA 1
ATOM 718 C C . CYS A 1 95 ? 1.095 -1.229 -8.550 1.00 93.44 95 CYS A C 1
ATOM 720 O O . CYS A 1 95 ? 0.279 -1.474 -7.665 1.00 93.44 95 CYS 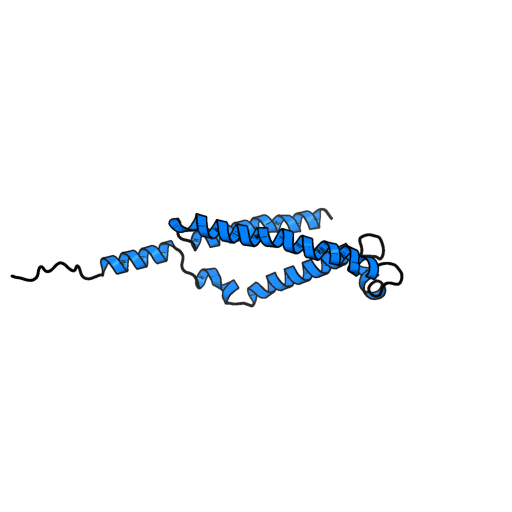A O 1
ATOM 722 N N . GLY A 1 96 ? 0.874 -0.296 -9.480 1.00 91.94 96 GLY A N 1
ATOM 723 C CA . GLY A 1 96 ? -0.354 0.496 -9.545 1.00 91.94 96 GLY A CA 1
ATOM 724 C C . GLY A 1 96 ? -1.593 -0.362 -9.809 1.00 91.94 96 GLY A C 1
ATOM 725 O O . GLY A 1 96 ? -2.623 -0.180 -9.158 1.00 91.94 96 GLY A O 1
ATOM 726 N N . MET A 1 97 ? -1.486 -1.342 -10.709 1.00 95.81 97 MET A N 1
ATOM 727 C CA . MET A 1 97 ? -2.560 -2.295 -10.995 1.00 95.81 97 MET A CA 1
ATOM 728 C C . MET A 1 97 ? -2.880 -3.168 -9.777 1.00 95.81 97 MET A C 1
ATOM 730 O O . MET A 1 97 ? -4.044 -3.277 -9.403 1.00 95.81 97 MET A O 1
ATOM 734 N N . ILE A 1 98 ? -1.869 -3.737 -9.114 1.00 95.56 98 ILE A N 1
ATOM 735 C CA . ILE A 1 98 ? -2.050 -4.543 -7.898 1.00 95.56 98 ILE A CA 1
ATOM 736 C C . ILE A 1 98 ? -2.652 -3.692 -6.776 1.00 95.56 98 ILE A C 1
ATOM 738 O O . ILE A 1 98 ? -3.622 -4.114 -6.156 1.00 95.56 98 ILE A O 1
ATOM 742 N N . ALA A 1 99 ? -2.141 -2.481 -6.541 1.00 91.88 99 ALA A N 1
ATOM 743 C CA . ALA A 1 99 ? -2.680 -1.572 -5.530 1.00 91.88 99 ALA A CA 1
ATOM 744 C C . ALA A 1 99 ? -4.152 -1.225 -5.801 1.00 91.88 99 ALA A C 1
ATOM 746 O O . ALA A 1 99 ? -4.972 -1.238 -4.882 1.00 91.88 99 ALA A O 1
ATOM 747 N N . SER A 1 100 ? -4.501 -0.986 -7.068 1.00 92.31 100 SER A N 1
ATOM 748 C CA . SER A 1 100 ? -5.886 -0.752 -7.484 1.00 92.31 100 SER A CA 1
ATOM 749 C C . SER A 1 100 ? -6.752 -1.984 -7.228 1.00 92.31 100 SER A C 1
ATOM 751 O O . SER A 1 100 ? -7.813 -1.862 -6.625 1.00 92.31 100 SER A O 1
ATOM 753 N N . LEU A 1 101 ? -6.293 -3.181 -7.607 1.00 94.94 101 LEU A N 1
ATOM 754 C CA . LEU A 1 101 ? -7.011 -4.437 -7.366 1.00 94.94 101 LEU A CA 1
ATOM 755 C C . LEU A 1 101 ? -7.228 -4.702 -5.874 1.00 94.94 101 LEU A C 1
ATOM 757 O O . LEU A 1 101 ? -8.331 -5.073 -5.485 1.00 94.94 101 LEU A O 1
ATOM 761 N N . VAL A 1 102 ? -6.218 -4.468 -5.033 1.00 92.69 102 VAL A N 1
ATOM 762 C CA . VAL A 1 102 ? -6.341 -4.589 -3.574 1.00 92.69 102 VAL A CA 1
ATOM 763 C C . VAL A 1 102 ? -7.389 -3.606 -3.050 1.00 92.69 102 VAL A C 1
ATOM 765 O O . VAL A 1 102 ? -8.294 -4.021 -2.325 1.00 92.69 102 VAL A O 1
ATOM 768 N N . GLY A 1 103 ? -7.338 -2.340 -3.475 1.00 90.38 103 GLY A N 1
ATOM 769 C CA . GLY A 1 103 ? -8.339 -1.333 -3.114 1.00 90.38 103 GLY A CA 1
ATOM 770 C C . GLY A 1 103 ? -9.759 -1.722 -3.537 1.00 90.38 103 GLY A C 1
ATOM 771 O O . GLY A 1 103 ? -10.679 -1.664 -2.724 1.00 90.38 103 GLY A O 1
ATOM 772 N N . LEU A 1 104 ? -9.940 -2.186 -4.779 1.00 92.06 104 LEU A N 1
ATOM 773 C CA . LEU A 1 104 ? -11.233 -2.657 -5.288 1.00 92.06 104 LEU A CA 1
ATOM 774 C C . LEU A 1 104 ? -11.726 -3.897 -4.534 1.00 92.06 104 LEU A C 1
ATOM 776 O O . LEU A 1 104 ? -12.908 -3.989 -4.206 1.00 92.06 104 LEU A O 1
ATOM 780 N N . SER A 1 105 ? -10.829 -4.835 -4.224 1.00 92.06 105 SER A N 1
ATOM 781 C CA . SER A 1 105 ? -11.179 -6.058 -3.501 1.00 92.06 105 SER A CA 1
ATOM 782 C C . SER A 1 105 ? -11.744 -5.765 -2.109 1.00 92.06 105 SER A C 1
ATOM 784 O O . SER A 1 105 ? -12.648 -6.467 -1.663 1.00 92.06 105 SER A O 1
ATOM 786 N N . GLY A 1 106 ? -11.317 -4.671 -1.464 1.00 88.69 106 GLY A N 1
ATOM 787 C CA . GLY A 1 106 ? -11.866 -4.221 -0.182 1.00 88.69 106 GLY A CA 1
ATOM 788 C C . GLY A 1 106 ? -13.378 -3.972 -0.209 1.00 88.69 106 GLY A C 1
ATOM 789 O O . GLY A 1 106 ? -14.056 -4.243 0.777 1.00 88.69 106 GLY A O 1
ATOM 790 N N . TYR A 1 107 ? -13.933 -3.552 -1.350 1.00 87.38 107 TYR A N 1
ATOM 791 C CA . TYR A 1 107 ? -15.382 -3.383 -1.517 1.00 87.38 107 TYR A CA 1
ATOM 792 C C . TYR A 1 107 ? -16.129 -4.713 -1.681 1.00 87.38 107 TYR A C 1
ATOM 794 O O . TYR A 1 107 ? -17.325 -4.786 -1.392 1.00 87.38 107 TYR A O 1
ATOM 802 N N . LEU A 1 108 ? -15.435 -5.761 -2.137 1.00 89.12 108 LEU A N 1
ATOM 803 C CA . LEU A 1 108 ? -15.990 -7.106 -2.304 1.00 89.12 108 LEU A CA 1
ATOM 804 C C . LEU A 1 108 ? -15.993 -7.885 -0.982 1.00 89.12 108 LEU A C 1
ATOM 806 O O . LEU A 1 108 ? -16.882 -8.702 -0.746 1.00 89.12 108 LEU A O 1
ATOM 810 N N . PHE A 1 109 ? -15.030 -7.622 -0.097 1.00 88.62 109 PHE A N 1
ATOM 811 C CA . PHE A 1 109 ? -14.957 -8.265 1.211 1.00 88.62 109 PHE A CA 1
ATOM 812 C C . PHE A 1 109 ? -15.863 -7.559 2.222 1.00 88.62 109 PHE A C 1
ATOM 814 O O . PHE A 1 109 ? -15.522 -6.508 2.761 1.00 88.62 109 PHE A O 1
ATOM 821 N N . ALA A 1 110 ? -16.999 -8.184 2.545 1.00 82.25 110 ALA A N 1
ATOM 822 C CA . ALA A 1 110 ? -17.973 -7.651 3.502 1.00 82.25 110 ALA A CA 1
ATOM 823 C C . ALA A 1 110 ? -17.365 -7.314 4.877 1.00 82.25 110 ALA A C 1
ATOM 825 O O . ALA A 1 110 ? -17.802 -6.357 5.505 1.00 82.25 110 ALA A O 1
ATOM 826 N N . VAL A 1 111 ? -16.334 -8.048 5.313 1.00 84.06 111 VAL A N 1
ATOM 827 C CA . VAL A 1 111 ? -15.602 -7.778 6.565 1.00 84.06 111 VAL A CA 1
ATOM 828 C C . VAL A 1 111 ? -14.886 -6.426 6.528 1.00 84.06 111 VAL A C 1
ATOM 830 O O . VAL A 1 111 ? -14.872 -5.722 7.528 1.00 84.06 111 VAL A O 1
ATOM 833 N N . ILE A 1 112 ? -14.314 -6.047 5.381 1.00 83.19 112 ILE A N 1
ATOM 834 C CA . ILE A 1 112 ? -13.618 -4.765 5.208 1.00 83.19 112 ILE A CA 1
ATOM 835 C C . ILE A 1 112 ? -14.644 -3.651 4.993 1.00 83.19 112 ILE A C 1
ATOM 837 O O . ILE A 1 112 ? -14.569 -2.609 5.637 1.00 83.19 112 ILE A O 1
ATOM 841 N N . ARG A 1 113 ? -15.638 -3.892 4.130 1.00 85.50 113 ARG A N 1
ATOM 842 C CA . ARG A 1 113 ? -16.691 -2.919 3.812 1.00 85.50 113 ARG A CA 1
ATOM 843 C C . ARG A 1 113 ? -17.532 -2.533 5.030 1.00 85.50 113 ARG A C 1
ATOM 845 O O . ARG A 1 113 ? -17.851 -1.365 5.194 1.00 85.50 113 ARG A O 1
ATOM 852 N N . ASN A 1 114 ? -17.902 -3.507 5.858 1.00 87.88 114 ASN A N 1
ATOM 853 C CA . ASN A 1 114 ? -18.777 -3.301 7.011 1.00 87.88 114 ASN A CA 1
ATOM 854 C C . ASN A 1 114 ? -17.986 -3.240 8.330 1.00 87.88 114 ASN A C 1
ATOM 856 O O . ASN A 1 114 ? -18.579 -3.421 9.390 1.00 87.88 114 ASN A O 1
ATOM 860 N N . ALA A 1 115 ? -16.664 -3.031 8.288 1.00 82.69 115 ALA A N 1
ATOM 861 C CA . ALA A 1 115 ? -15.809 -3.068 9.478 1.00 82.69 115 ALA A CA 1
ATOM 862 C C . ALA A 1 115 ? -16.308 -2.130 10.591 1.00 82.69 115 ALA A C 1
ATOM 864 O O . ALA A 1 115 ? -16.295 -2.498 11.762 1.00 82.69 115 ALA A O 1
ATOM 865 N N . GLU A 1 116 ? -16.808 -0.953 10.214 1.00 81.00 116 GLU A N 1
ATOM 866 C CA . GLU A 1 116 ? -17.353 0.047 11.135 1.00 81.00 116 GLU A CA 1
ATOM 867 C C . GLU A 1 116 ? -18.672 -0.383 11.795 1.00 81.00 116 GLU A C 1
ATOM 869 O O . GLU A 1 116 ? -18.949 0.030 12.913 1.00 81.00 116 GLU A O 1
ATOM 874 N N . THR A 1 117 ? -19.460 -1.239 11.136 1.00 83.88 117 THR A N 1
ATOM 875 C CA . THR A 1 117 ? -20.706 -1.805 11.682 1.00 83.88 117 THR A CA 1
ATOM 876 C C . THR A 1 117 ? -20.454 -3.062 12.511 1.00 83.88 117 THR A C 1
ATOM 878 O O . THR A 1 117 ? -21.177 -3.335 13.460 1.00 83.88 117 THR A O 1
ATOM 881 N N . ILE A 1 118 ? -19.463 -3.869 12.123 1.00 84.50 118 ILE A N 1
ATOM 882 C CA . ILE A 1 118 ? -19.153 -5.145 12.785 1.00 84.50 118 ILE A CA 1
ATOM 883 C C . ILE A 1 118 ? -18.468 -4.908 14.133 1.00 84.50 118 ILE A C 1
ATOM 885 O O . ILE A 1 118 ? -18.682 -5.676 15.068 1.00 84.50 118 ILE A O 1
ATOM 889 N N . LEU A 1 119 ? -17.624 -3.880 14.221 1.00 83.12 119 LEU A N 1
ATOM 890 C CA . LEU A 1 119 ? -16.876 -3.552 15.427 1.00 83.12 119 LEU A CA 1
ATOM 891 C C . LEU A 1 119 ? -17.570 -2.377 16.136 1.00 83.12 119 LEU A C 1
ATOM 893 O O . LEU A 1 119 ? -17.615 -1.311 15.531 1.00 83.12 119 LEU A O 1
ATOM 897 N N . PRO A 1 120 ? -18.114 -2.527 17.357 1.00 82.75 120 PRO A N 1
ATOM 898 C CA . PRO A 1 120 ? -18.727 -1.421 18.103 1.00 82.75 120 PRO A CA 1
ATOM 899 C C . PRO A 1 120 ? -17.724 -0.309 18.427 1.00 82.75 120 PRO A C 1
ATOM 901 O O . PRO A 1 120 ? -16.513 -0.557 18.464 1.00 82.75 120 PRO A O 1
ATOM 904 N N . ASP A 1 121 ? -18.218 0.907 18.650 1.00 86.94 121 ASP A N 1
ATOM 905 C CA . ASP A 1 121 ? -17.374 2.000 19.148 1.00 86.94 121 ASP A CA 1
ATOM 906 C C . ASP A 1 121 ? -16.991 1.757 20.614 1.00 86.94 121 ASP A C 1
ATOM 908 O O . ASP A 1 121 ? -17.707 1.088 21.362 1.00 86.94 121 ASP A O 1
ATOM 912 N N . HIS A 1 122 ? -15.842 2.284 21.040 1.00 80.19 122 HIS A N 1
ATOM 913 C CA . HIS A 1 122 ? -15.369 2.075 22.414 1.00 80.19 122 HIS A CA 1
ATOM 914 C C . HIS A 1 122 ? -16.334 2.643 23.468 1.00 80.19 122 HIS A C 1
ATOM 916 O O . HIS A 1 122 ? -16.533 2.003 24.498 1.00 80.19 122 HIS A O 1
ATOM 922 N N . ASP A 1 123 ? -16.993 3.767 23.170 1.00 77.81 123 ASP A N 1
ATOM 923 C CA . ASP A 1 123 ? -17.993 4.393 24.044 1.00 77.81 123 ASP A CA 1
ATOM 924 C C . ASP A 1 123 ? -19.198 3.466 24.300 1.00 77.81 123 ASP A C 1
ATOM 926 O O . ASP A 1 123 ? -19.719 3.391 25.413 1.00 77.81 123 ASP A O 1
ATOM 930 N N . GLU A 1 124 ? -19.631 2.712 23.283 1.00 78.62 124 GLU A N 1
ATOM 931 C CA . GLU A 1 124 ? -20.738 1.754 23.407 1.00 78.62 124 GLU A CA 1
ATOM 932 C C . GLU A 1 124 ? -20.337 0.550 24.274 1.00 78.62 124 GLU A C 1
ATOM 934 O O . GLU A 1 124 ? -21.143 0.039 25.054 1.00 78.62 124 GLU A O 1
ATOM 939 N N . LEU A 1 125 ? -19.078 0.106 24.170 1.00 76.81 125 LEU A N 1
ATOM 940 C CA . LEU A 1 125 ? -18.544 -0.990 24.982 1.00 76.81 125 LEU A CA 1
ATOM 941 C C . LEU A 1 125 ? -18.409 -0.596 26.461 1.00 76.81 125 LEU A C 1
ATOM 943 O O . LEU A 1 125 ? -18.741 -1.412 27.323 1.00 76.81 125 LEU A O 1
ATOM 947 N N . GLU A 1 126 ? -17.976 0.634 26.760 1.00 73.19 126 GLU A N 1
ATOM 948 C CA . GLU A 1 126 ? -17.912 1.153 28.135 1.00 73.19 126 GLU A CA 1
ATOM 949 C C . GLU A 1 126 ? -19.306 1.220 28.779 1.00 73.19 126 GLU A C 1
ATOM 951 O O . GLU A 1 126 ? -19.484 0.730 29.894 1.00 73.19 126 GLU A O 1
ATOM 956 N N . GLN A 1 127 ? -20.322 1.715 28.061 1.00 76.56 127 GLN A N 1
ATOM 957 C CA . GLN A 1 127 ? -21.701 1.796 28.569 1.00 76.56 127 GLN A CA 1
ATOM 958 C C . GLN A 1 127 ? -22.315 0.422 28.867 1.00 76.56 127 GLN A C 1
ATOM 960 O O . GLN A 1 127 ? -22.992 0.244 29.885 1.00 76.56 127 GLN A O 1
ATOM 965 N N . VAL A 1 128 ? -22.081 -0.570 28.000 1.00 74.94 128 VAL A N 1
ATOM 966 C CA . VAL A 1 128 ? -22.537 -1.952 28.232 1.00 74.94 128 VAL A CA 1
ATOM 967 C C . VAL A 1 128 ? -21.860 -2.539 29.469 1.00 74.94 128 VAL A C 1
ATOM 969 O O . VAL A 1 128 ? -22.509 -3.228 30.257 1.00 74.94 128 VAL A O 1
ATOM 972 N N . GLN A 1 129 ? -20.572 -2.256 29.663 1.00 72.62 129 GLN A N 1
ATOM 973 C CA . GLN A 1 129 ? -19.816 -2.747 30.810 1.00 72.62 129 GLN A CA 1
ATOM 974 C C . GLN A 1 129 ? -20.266 -2.077 32.115 1.00 72.62 129 GLN A C 1
ATOM 976 O O . GLN A 1 129 ? -20.461 -2.770 33.111 1.00 72.62 129 GLN A O 1
ATOM 981 N N . GLU A 1 130 ? -20.511 -0.766 32.105 1.00 74.56 130 GLU A N 1
ATOM 982 C CA . GLU A 1 130 ? -21.036 -0.025 33.257 1.00 74.56 130 GLU A CA 1
ATOM 983 C C . GLU A 1 130 ? -22.443 -0.503 33.643 1.00 74.56 130 GLU A C 1
ATOM 985 O O . GLU A 1 130 ? -22.703 -0.775 34.815 1.00 74.56 130 GLU A O 1
ATOM 990 N N . THR A 1 131 ? -23.323 -0.714 32.658 1.00 74.06 131 THR A N 1
ATOM 991 C CA . THR A 1 131 ? -24.679 -1.246 32.885 1.00 74.06 131 THR A CA 1
ATOM 992 C C . THR A 1 131 ? -24.634 -2.669 33.449 1.00 74.06 131 THR A C 1
ATOM 994 O O . THR A 1 131 ? -25.331 -2.976 34.412 1.00 74.06 131 THR A O 1
ATOM 997 N N . ALA A 1 132 ? -23.769 -3.536 32.913 1.00 74.62 132 ALA A N 1
ATOM 998 C CA . ALA A 1 132 ? -23.608 -4.904 33.407 1.00 74.62 132 ALA A CA 1
ATOM 999 C C . ALA A 1 132 ? -23.058 -4.965 34.844 1.00 74.62 132 ALA A C 1
ATOM 1001 O O . ALA A 1 132 ? -23.407 -5.873 35.597 1.00 74.62 132 ALA A O 1
ATOM 1002 N N . VAL A 1 133 ? -22.201 -4.013 35.229 1.00 74.06 133 VAL A N 1
ATOM 1003 C CA . VAL A 1 133 ? -21.690 -3.887 36.603 1.00 74.06 133 VAL A CA 1
ATOM 1004 C C . VAL A 1 133 ? -22.759 -3.318 37.541 1.00 74.06 133 VAL A C 1
ATOM 1006 O O . VAL A 1 133 ? -22.852 -3.765 38.681 1.00 74.06 133 VAL A O 1
ATOM 1009 N N . ALA A 1 134 ? -23.584 -2.377 37.075 1.00 75.56 134 ALA A N 1
ATOM 1010 C CA . ALA A 1 134 ? -24.684 -1.806 37.852 1.00 75.56 134 ALA A CA 1
ATOM 1011 C C . ALA A 1 134 ? -25.812 -2.815 38.136 1.00 75.56 134 ALA A C 1
ATOM 1013 O O . ALA A 1 134 ? -26.391 -2.788 39.220 1.00 75.56 134 ALA A O 1
ATOM 1014 N N . ASP A 1 135 ? -26.088 -3.721 37.194 1.00 74.19 135 ASP A N 1
ATOM 1015 C CA . ASP A 1 135 ? -27.088 -4.789 37.337 1.00 74.19 135 ASP A CA 1
ATOM 1016 C C . ASP A 1 135 ? -26.554 -6.038 38.072 1.00 74.19 135 ASP A C 1
ATOM 1018 O O . ASP A 1 135 ? -27.310 -6.983 38.329 1.00 74.19 135 ASP A O 1
ATOM 1022 N N . ALA A 1 136 ? -25.263 -6.079 38.428 1.00 70.12 136 ALA A N 1
ATOM 1023 C CA . ALA A 1 136 ? -24.703 -7.182 39.200 1.00 70.12 136 ALA A CA 1
ATOM 1024 C C . ALA A 1 136 ? -25.289 -7.176 40.628 1.00 70.12 136 ALA A C 1
ATOM 1026 O O . ALA A 1 136 ? -25.256 -6.138 41.293 1.00 70.12 136 ALA A O 1
ATOM 1027 N N . PRO A 1 137 ? -25.816 -8.311 41.137 1.00 69.81 137 PRO A N 1
ATOM 1028 C CA . PRO A 1 137 ? -26.385 -8.357 42.476 1.00 69.81 137 PRO A CA 1
ATOM 1029 C C . PRO A 1 137 ? -25.309 -7.973 43.493 1.00 69.81 137 PRO A C 1
ATOM 1031 O O . PRO A 1 137 ? -24.256 -8.607 43.563 1.00 69.81 137 PRO A O 1
ATOM 1034 N N . THR A 1 138 ? -25.571 -6.921 44.270 1.00 65.69 138 THR A N 1
ATOM 1035 C CA . THR A 1 138 ? -24.735 -6.505 45.393 1.00 65.69 138 THR A CA 1
ATOM 1036 C C . THR A 1 138 ? -24.615 -7.676 46.359 1.00 65.69 138 THR A C 1
ATOM 1038 O O . THR A 1 138 ? -25.549 -8.000 47.091 1.00 65.69 138 THR A O 1
ATOM 1041 N N . GLU A 1 139 ? -23.461 -8.336 46.346 1.00 60.31 139 GLU A N 1
ATOM 1042 C CA . GLU A 1 139 ? -23.068 -9.348 47.321 1.00 60.31 139 GLU A CA 1
ATOM 1043 C C . GLU A 1 139 ? -22.872 -8.650 48.679 1.00 60.31 139 GLU A C 1
ATOM 1045 O O . GLU A 1 139 ? -21.766 -8.317 49.096 1.00 60.31 139 GLU A O 1
ATOM 1050 N N . SER A 1 140 ? -23.982 -8.291 49.326 1.00 59.72 140 SER A N 1
ATOM 1051 C CA . SER A 1 140 ? -24.001 -7.557 50.591 1.00 59.72 140 SER A CA 1
ATOM 1052 C C . SER A 1 140 ? -25.150 -7.979 51.508 1.00 59.72 140 SER A C 1
ATOM 1054 O O . SER A 1 140 ? -25.647 -7.153 52.274 1.00 59.72 140 SER A O 1
ATOM 1056 N N . GLU A 1 141 ? -25.569 -9.246 51.481 1.00 56.41 141 GLU A N 1
ATOM 1057 C CA . GLU A 1 141 ? -26.209 -9.818 52.669 1.00 56.41 141 GLU A CA 1
ATOM 1058 C C . GLU A 1 141 ? -25.124 -10.431 53.566 1.00 56.41 141 GLU A C 1
ATOM 1060 O O . GLU A 1 141 ? -24.501 -11.427 53.187 1.00 56.41 141 GLU A O 1
ATOM 1065 N N . PRO A 1 142 ? -24.843 -9.848 54.747 1.00 62.38 142 PRO A N 1
ATOM 1066 C CA . PRO A 1 142 ? -23.985 -10.500 55.719 1.00 62.38 142 PRO A CA 1
ATOM 1067 C C . PRO A 1 142 ? -24.696 -11.767 56.203 1.00 62.38 142 PRO A C 1
ATOM 1069 O O . PRO A 1 142 ? -25.828 -11.705 56.681 1.00 62.38 142 PRO A O 1
ATOM 1072 N N . VAL A 1 143 ? -24.020 -12.910 56.077 1.00 65.25 143 VAL A N 1
ATOM 1073 C CA . VAL A 1 143 ? -24.468 -14.192 56.633 1.00 65.25 143 VAL A CA 1
ATOM 1074 C C . VAL A 1 143 ? -24.746 -13.992 58.132 1.00 65.25 143 VAL A C 1
ATOM 1076 O O . VAL A 1 143 ? -23.821 -13.613 58.857 1.00 65.25 143 VAL A O 1
ATOM 1079 N N . PRO A 1 144 ? -25.991 -14.183 58.614 1.00 65.12 144 PRO A N 1
ATOM 1080 C CA . PRO A 1 144 ? -26.287 -14.063 60.034 1.00 65.12 144 PRO A CA 1
ATOM 1081 C C . PRO A 1 144 ? -25.553 -15.168 60.808 1.00 65.12 144 PRO A C 1
ATOM 1083 O O . PRO A 1 144 ? -25.485 -16.308 60.348 1.00 65.12 144 PRO A O 1
ATOM 1086 N N . ALA A 1 145 ? -24.966 -14.761 61.938 1.00 67.81 145 ALA A N 1
ATOM 1087 C CA . ALA A 1 145 ? -24.041 -15.518 62.786 1.00 67.81 145 ALA A CA 1
ATOM 1088 C C . ALA A 1 145 ? -24.580 -16.854 63.320 1.00 67.81 145 ALA A C 1
ATOM 1090 O O . ALA A 1 145 ? -25.796 -16.934 63.611 1.00 67.81 145 ALA A O 1
#

Radius of gyration: 25.75 Å; chains: 1; bounding box: 46×33×90 Å

Secondary structure (DSSP, 8-state):
-HHHHHHHHHHHHHHHHHHHHHHHHHS-TTTHHHHHHHHHHHHHHHHHHHHHHHHHHIIIIIHHHTSTT-TTHHHHHHHH-SSTTHHHHHHHHHHHHHHHHHHHHHHH-HHHHTHHHHS--HHHHHHHHHHHHHTS-----PPP-